Protein AF-A0A2V6QLJ6-F1 (afdb_monomer)

Solvent-accessible surface area (backbone atoms only — not comparable to full-atom values): 4723 Å² total; per-residue (Å²): 131,94,76,70,65,73,44,98,85,71,50,69,61,78,48,67,73,58,31,62,74,71,68,62,58,93,87,67,86,80,85,88,78,92,73,79,79,84,78,75,83,80,50,95,88,68,75,89,77,53,70,68,60,51,52,52,52,52,54,57,56,58,63,72,74,111

Radius of gyration: 20.29 Å; Cα contacts (8 Å, |Δi|>4): 18; chains: 1; bounding box: 34×36×51 Å

pLDDT: mean 85.36, std 11.58, range [53.81, 95.69]

Sequence (66 aa):
MPSATLTSKGQITLPKAIRDLLRLSAGDRVDFIVRELKGLLHRKGMKPLSVEAMNAVIRRRAAGRA

Foldseek 3Di:
DDDWDQDPVRDTDDDPVRCVVVVHDPPDDDDDDDDDPPPPPDDPPDDDDDPVRVVVVVVVVVVVVD

Nearest PDB structures (foldseek):
  2w1t-assembly1_B  TM=8.551E-01  e=7.112E-01  Bacillus subtilis
  7oid-assembly1_9  TM=2.010E-01  e=2.388E+00  Homo sapiens

Secondary structure (DSSP, 8-state):
----PBPTTS-BPPPHHHHHHHT--TT----------TT----TTPPPPPHHHHHHHHHHHHHTT-

Mean predicted aligned error: 13.04 Å

Structure (mmCIF, N/CA/C/O backbone):
data_AF-A0A2V6QLJ6-F1
#
_entry.id   AF-A0A2V6QLJ6-F1
#
loop_
_atom_site.group_PDB
_atom_site.id
_atom_site.type_symbol
_atom_site.label_atom_id
_atom_site.label_alt_id
_atom_site.label_comp_id
_atom_site.label_asym_id
_atom_site.label_entity_id
_atom_site.label_seq_id
_atom_site.pdbx_PDB_ins_code
_atom_site.Cartn_x
_atom_site.Cartn_y
_atom_site.Cartn_z
_atom_site.occupancy
_atom_site.B_iso_or_equiv
_atom_site.auth_seq_id
_atom_site.auth_comp_id
_atom_site.auth_asym_id
_atom_site.auth_atom_id
_atom_site.pdbx_PDB_model_num
ATOM 1 N N . MET A 1 1 ? -10.240 0.770 -3.480 1.00 60.47 1 MET A N 1
ATOM 2 C CA . MET A 1 1 ? -8.870 0.510 -2.981 1.00 60.47 1 MET A CA 1
ATOM 3 C C . MET A 1 1 ? -8.996 -0.076 -1.586 1.00 60.47 1 MET A C 1
ATOM 5 O O . MET A 1 1 ? -9.747 0.500 -0.808 1.00 60.47 1 MET A O 1
ATOM 9 N N . PRO A 1 2 ? -8.369 -1.219 -1.272 1.00 80.62 2 PRO A N 1
ATOM 10 C CA . PRO A 1 2 ? -8.407 -1.754 0.083 1.00 80.62 2 PRO A CA 1
ATOM 11 C C . PRO A 1 2 ? -7.635 -0.814 1.019 1.00 80.62 2 PRO A C 1
ATOM 13 O O . PRO A 1 2 ? -6.461 -0.541 0.789 1.00 80.62 2 PRO A O 1
ATOM 16 N N . SER A 1 3 ? -8.302 -0.307 2.050 1.00 87.06 3 SER A N 1
ATOM 17 C CA . SER A 1 3 ? -7.707 0.475 3.135 1.00 87.06 3 SER A CA 1
ATOM 18 C C . SER A 1 3 ? -7.925 -0.251 4.462 1.00 87.06 3 SER A C 1
ATOM 20 O O . SER A 1 3 ? -8.797 -1.114 4.577 1.00 87.06 3 SER A O 1
ATOM 22 N N . ALA A 1 4 ? -7.103 0.064 5.457 1.00 91.62 4 ALA A N 1
ATOM 23 C CA . ALA A 1 4 ? -7.209 -0.490 6.798 1.00 91.62 4 ALA A CA 1
ATOM 24 C C . ALA A 1 4 ? -6.977 0.618 7.825 1.00 91.62 4 ALA A C 1
ATOM 26 O O . ALA A 1 4 ? -6.188 1.533 7.592 1.00 91.62 4 ALA A O 1
ATOM 27 N N . THR A 1 5 ? -7.664 0.520 8.959 1.00 93.31 5 THR A N 1
ATOM 28 C CA . THR A 1 5 ? -7.523 1.456 10.075 1.00 93.31 5 THR A CA 1
ATOM 29 C C . THR A 1 5 ? -6.646 0.830 11.148 1.00 93.31 5 THR A C 1
ATOM 31 O O . THR A 1 5 ? -6.854 -0.323 11.533 1.00 93.31 5 THR A O 1
ATOM 34 N N . LEU A 1 6 ? -5.672 1.598 11.630 1.00 94.75 6 LEU A N 1
ATOM 35 C CA . LEU A 1 6 ? -4.878 1.239 12.797 1.00 94.75 6 LEU A CA 1
ATOM 36 C C . LEU A 1 6 ? -5.683 1.564 14.057 1.00 94.75 6 LEU A C 1
ATOM 38 O O . LEU A 1 6 ? -6.154 2.689 14.223 1.00 94.75 6 LEU A O 1
ATOM 42 N N . THR A 1 7 ? -5.861 0.587 14.939 1.00 95.06 7 THR A N 1
ATOM 43 C CA . THR A 1 7 ? -6.518 0.830 16.228 1.00 95.06 7 THR A CA 1
ATOM 44 C C . THR A 1 7 ? -5.588 1.583 17.180 1.00 95.06 7 THR A C 1
ATOM 46 O O . THR A 1 7 ? -4.370 1.596 17.005 1.00 95.06 7 THR A O 1
ATOM 49 N N . SER A 1 8 ? -6.137 2.147 18.257 1.00 95.00 8 SER A N 1
ATOM 50 C CA . SER A 1 8 ? -5.344 2.789 19.320 1.00 95.00 8 SER A CA 1
ATOM 51 C C . SER A 1 8 ? 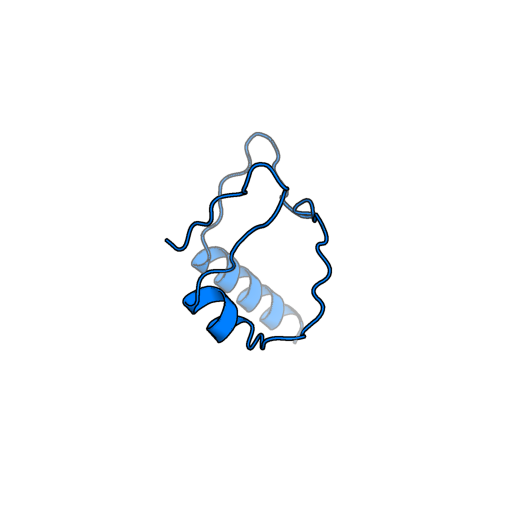-4.334 1.849 19.990 1.00 95.00 8 SER A C 1
ATOM 53 O O . SER A 1 8 ? -3.349 2.306 20.558 1.00 95.00 8 SER A O 1
ATOM 55 N N . LYS A 1 9 ? -4.557 0.532 19.904 1.00 95.69 9 LYS A N 1
ATOM 56 C CA . LYS A 1 9 ? -3.659 -0.506 20.427 1.00 95.69 9 LYS A CA 1
ATOM 57 C C . LYS A 1 9 ? -2.627 -0.986 19.400 1.00 95.69 9 LYS A C 1
ATOM 59 O O . LYS A 1 9 ? -1.936 -1.966 19.654 1.00 95.69 9 LYS A O 1
ATOM 64 N N . GLY A 1 10 ? -2.556 -0.356 18.228 1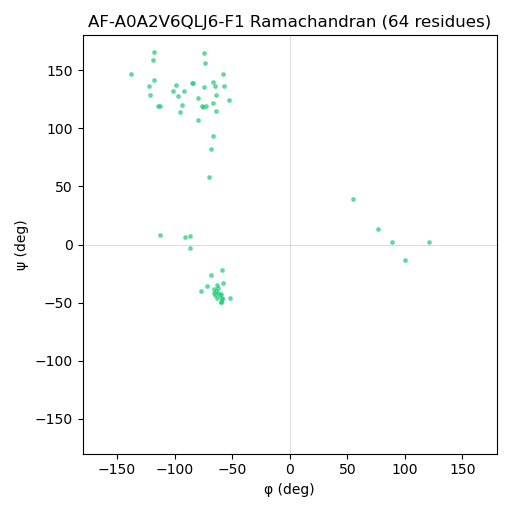.00 91.56 10 GLY A N 1
ATOM 65 C CA . GLY A 1 10 ? -1.607 -0.720 17.175 1.00 91.56 10 GLY A CA 1
ATOM 66 C C . GLY A 1 10 ? -1.979 -1.978 16.384 1.00 91.56 10 GLY A C 1
ATOM 67 O O . GLY A 1 10 ? -1.148 -2.505 15.652 1.00 91.56 10 GLY A O 1
ATOM 68 N N . GLN A 1 11 ? -3.213 -2.474 16.500 1.00 94.31 11 GLN A N 1
ATOM 69 C CA . GLN A 1 11 ? -3.678 -3.599 15.686 1.00 94.31 11 GLN A CA 1
ATOM 70 C C . GLN A 1 11 ? -4.162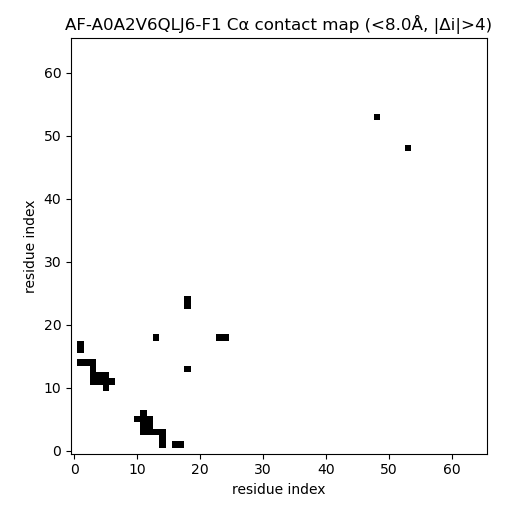 -3.093 14.326 1.00 94.31 11 GLN A C 1
ATOM 72 O O . GLN A 1 11 ? -4.867 -2.085 14.252 1.00 94.31 11 GLN A O 1
ATOM 77 N N . ILE A 1 12 ? -3.832 -3.817 13.258 1.00 92.62 12 ILE A N 1
ATOM 78 C CA . ILE A 1 12 ? -4.325 -3.558 11.905 1.00 92.62 12 ILE A CA 1
ATOM 79 C C . ILE A 1 12 ? -5.040 -4.801 11.376 1.00 92.62 12 ILE A C 1
ATOM 81 O O . ILE A 1 12 ? -4.564 -5.924 11.534 1.00 92.62 12 ILE A O 1
ATOM 85 N N . THR A 1 13 ? -6.195 -4.606 10.742 1.00 92.56 13 THR A N 1
ATOM 86 C CA . THR A 1 13 ? -6.901 -5.699 10.061 1.00 92.56 13 THR A CA 1
ATOM 87 C C . THR A 1 13 ? -6.498 -5.719 8.596 1.00 92.56 13 THR A C 1
ATOM 89 O O . THR A 1 13 ? -6.746 -4.754 7.878 1.00 92.56 13 THR A O 1
ATOM 92 N N . LEU A 1 14 ? -5.915 -6.826 8.132 1.00 92.06 14 LEU A N 1
ATOM 93 C CA . LEU A 1 14 ? -5.600 -7.001 6.716 1.00 92.06 14 LEU A CA 1
ATOM 94 C C . LEU A 1 14 ? -6.893 -7.311 5.934 1.00 92.06 14 LEU A C 1
ATOM 96 O O . LEU A 1 14 ? -7.530 -8.329 6.236 1.00 92.06 14 LEU A O 1
ATOM 100 N N . PRO A 1 15 ? -7.316 -6.481 4.957 1.00 94.12 15 PRO A N 1
ATOM 101 C CA . PRO A 1 15 ? -8.537 -6.723 4.188 1.00 94.12 15 PRO A CA 1
ATOM 102 C C . PRO A 1 15 ? -8.505 -8.075 3.469 1.00 94.12 15 PRO A C 1
ATOM 104 O O . PRO A 1 15 ? -7.447 -8.508 3.010 1.00 94.12 15 PRO A O 1
ATOM 107 N N . LYS A 1 16 ? -9.668 -8.726 3.320 1.00 92.81 16 LYS A N 1
ATOM 108 C CA . LYS A 1 16 ? -9.770 -10.078 2.737 1.00 92.81 16 LYS A CA 1
ATOM 109 C C . LYS A 1 16 ? -9.065 -10.196 1.380 1.00 92.81 16 LYS A C 1
ATOM 111 O O . LYS A 1 16 ? -8.252 -11.090 1.211 1.00 92.81 16 LYS A O 1
ATOM 116 N N . ALA A 1 17 ? -9.277 -9.237 0.480 1.00 93.94 17 ALA A N 1
ATOM 117 C CA . ALA A 1 17 ? -8.645 -9.239 -0.840 1.00 93.94 17 ALA A CA 1
ATOM 118 C C . ALA A 1 17 ? -7.102 -9.267 -0.787 1.00 93.94 17 ALA A C 1
ATOM 120 O O . ALA A 1 17 ? -6.473 -9.877 -1.645 1.00 93.94 17 ALA A O 1
ATOM 121 N N . ILE A 1 18 ? -6.485 -8.637 0.221 1.00 93.81 18 ILE A N 1
ATOM 122 C CA . ILE A 1 18 ? -5.026 -8.658 0.402 1.00 93.81 18 ILE A CA 1
ATOM 123 C C . ILE A 1 18 ? -4.571 -9.996 0.994 1.00 93.81 18 ILE A C 1
ATOM 125 O O . ILE A 1 18 ? -3.562 -10.536 0.547 1.00 93.81 18 ILE A O 1
ATOM 129 N N . ARG A 1 19 ? -5.323 -10.559 1.954 1.00 94.12 19 ARG A N 1
ATOM 130 C CA . ARG A 1 19 ? -5.047 -11.906 2.488 1.00 94.12 19 ARG A CA 1
ATOM 131 C C . ARG A 1 19 ? -5.088 -12.959 1.388 1.00 94.12 19 ARG A C 1
ATOM 133 O O . ARG A 1 19 ? -4.166 -13.758 1.303 1.00 94.12 19 ARG A O 1
ATOM 140 N N . ASP A 1 20 ? -6.109 -12.911 0.536 1.00 94.94 20 ASP A N 1
ATOM 141 C CA . ASP A 1 20 ? -6.296 -13.864 -0.560 1.00 94.94 20 ASP A CA 1
ATOM 142 C C . ASP A 1 20 ? -5.153 -13.743 -1.587 1.00 94.94 20 ASP A C 1
ATOM 144 O O . ASP A 1 20 ? -4.580 -14.749 -2.004 1.00 94.94 20 ASP A O 1
ATOM 148 N N . LEU A 1 21 ? -4.756 -12.511 -1.937 1.00 95.00 21 LEU A N 1
ATOM 149 C CA . LEU A 1 21 ? -3.643 -12.243 -2.857 1.00 95.00 21 LEU A CA 1
ATOM 150 C C . LEU A 1 21 ? -2.299 -12.764 -2.327 1.00 95.00 21 LEU A C 1
ATOM 152 O O . LEU A 1 21 ? -1.512 -13.327 -3.087 1.00 95.00 21 LEU A O 1
ATOM 156 N N . LEU A 1 22 ? -2.042 -12.574 -1.031 1.00 93.56 22 LEU A N 1
ATOM 157 C CA . LEU A 1 22 ? -0.816 -13.016 -0.362 1.00 93.56 22 LEU A CA 1
ATOM 158 C C . LEU A 1 22 ? -0.895 -14.466 0.146 1.00 93.56 22 LEU A C 1
ATOM 160 O O . LEU A 1 22 ? 0.100 -14.975 0.652 1.00 93.56 22 LEU A O 1
ATOM 164 N N . ARG A 1 23 ? -2.054 -15.126 -0.008 1.00 95.44 23 ARG A N 1
ATOM 165 C CA . ARG A 1 23 ? -2.355 -16.491 0.462 1.00 95.44 23 ARG A CA 1
ATOM 166 C C . ARG A 1 23 ? -2.121 -16.694 1.964 1.00 95.44 23 ARG A C 1
ATOM 168 O O . ARG A 1 23 ? -1.648 -17.747 2.379 1.00 95.44 23 ARG A O 1
ATOM 175 N N . LEU A 1 24 ? -2.467 -15.689 2.764 1.00 94.56 24 LEU A N 1
ATOM 176 C CA . LEU A 1 24 ? -2.290 -15.715 4.217 1.00 94.56 24 LEU A CA 1
ATOM 177 C C . LEU A 1 24 ? -3.468 -16.393 4.922 1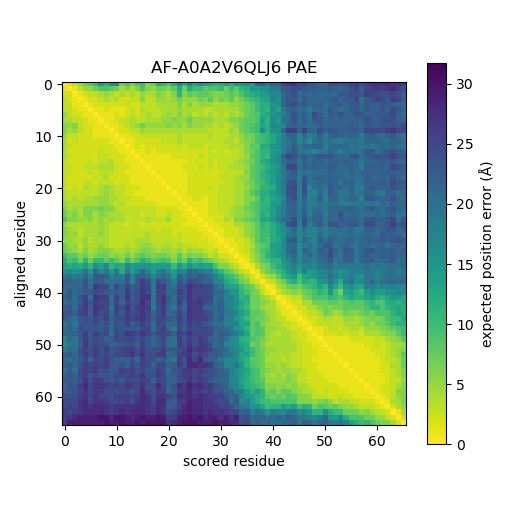.00 94.56 24 LE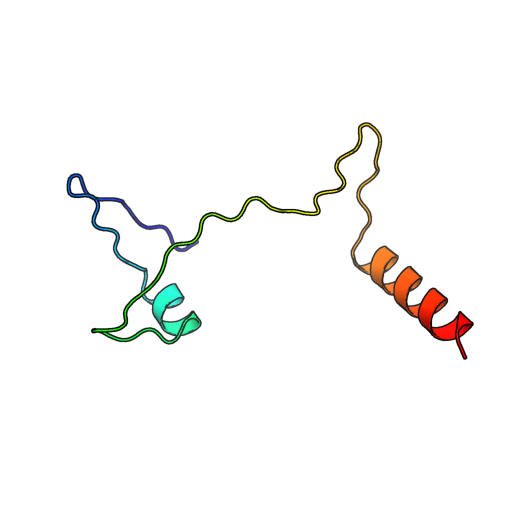U A C 1
ATOM 179 O O . LEU A 1 24 ? -4.633 -16.127 4.609 1.00 94.56 24 LEU A O 1
ATOM 183 N N . SER A 1 25 ? -3.153 -17.200 5.927 1.00 93.31 25 SER A N 1
ATOM 184 C CA . SER A 1 25 ? -4.088 -17.915 6.796 1.00 93.31 25 SER A CA 1
ATOM 185 C C . SER A 1 25 ? -3.951 -17.484 8.259 1.00 93.31 25 SER A C 1
ATOM 187 O O . SER A 1 25 ? -3.000 -16.814 8.665 1.00 93.31 25 SER A O 1
ATOM 189 N N . ALA A 1 26 ? -4.938 -17.846 9.081 1.00 90.31 26 ALA A N 1
ATOM 190 C CA . ALA A 1 26 ? -4.860 -17.609 10.518 1.00 90.31 26 ALA A CA 1
ATOM 191 C C . ALA A 1 26 ? -3.697 -18.411 11.125 1.00 90.31 26 ALA A C 1
ATOM 193 O O . ALA A 1 26 ? -3.604 -19.617 10.916 1.00 90.31 26 ALA A O 1
ATOM 194 N N . GLY A 1 27 ? -2.838 -17.737 11.893 1.00 93.00 27 GLY A N 1
ATOM 195 C CA . GLY A 1 27 ? -1.638 -18.332 12.491 1.00 93.00 27 GLY A CA 1
ATOM 196 C C . GLY A 1 27 ? -0.341 -18.020 11.741 1.00 93.00 27 GLY A C 1
ATOM 197 O O . GLY A 1 27 ? 0.733 -18.194 12.317 1.00 93.00 27 GLY A O 1
ATOM 198 N N . ASP A 1 28 ? -0.420 -17.492 10.517 1.00 94.44 28 ASP A N 1
ATOM 199 C CA . ASP A 1 28 ? 0.767 -17.080 9.769 1.00 94.44 28 ASP A CA 1
ATOM 200 C C . ASP A 1 28 ? 1.484 -15.917 10.466 1.00 94.44 28 ASP A C 1
ATOM 202 O O . ASP A 1 28 ? 0.868 -14.943 10.914 1.00 94.44 28 ASP A O 1
ATOM 206 N N . ARG A 1 29 ? 2.815 -16.006 10.533 1.00 92.62 29 ARG A N 1
ATOM 207 C CA . ARG A 1 29 ? 3.675 -14.925 11.022 1.00 92.62 29 ARG A CA 1
ATOM 208 C C . ARG A 1 29 ? 4.110 -14.061 9.844 1.00 92.62 29 ARG A C 1
ATOM 210 O O . ARG A 1 29 ? 4.567 -14.577 8.830 1.00 92.62 29 ARG A O 1
ATOM 217 N N . VAL A 1 30 ? 3.988 -12.747 9.998 1.00 89.69 30 VAL A N 1
ATOM 218 C CA . VAL A 1 30 ? 4.333 -11.768 8.963 1.00 89.69 30 VAL A CA 1
ATOM 219 C C . VAL A 1 30 ? 5.395 -10.823 9.506 1.00 89.69 30 VAL A C 1
ATOM 221 O O . VAL A 1 30 ? 5.200 -10.230 10.565 1.00 89.69 30 VAL A O 1
ATOM 224 N N . ASP A 1 31 ? 6.481 -10.653 8.753 1.00 91.38 31 ASP A N 1
ATOM 225 C CA . ASP A 1 31 ? 7.514 -9.660 9.039 1.00 91.38 31 ASP A CA 1
ATOM 226 C C . ASP A 1 31 ? 7.277 -8.394 8.212 1.00 91.38 31 ASP A C 1
ATOM 228 O O . ASP A 1 31 ? 7.149 -8.431 6.985 1.00 91.38 31 ASP A O 1
ATOM 232 N N . PHE A 1 32 ? 7.244 -7.248 8.889 1.00 86.00 32 PHE A N 1
ATOM 233 C CA . PHE A 1 32 ? 7.095 -5.947 8.248 1.00 86.00 32 PHE A CA 1
ATOM 234 C C . PHE A 1 32 ? 8.472 -5.324 8.029 1.00 86.00 32 PHE A C 1
ATOM 236 O O . PHE A 1 32 ? 9.164 -4.969 8.981 1.00 86.00 32 PHE A O 1
ATOM 243 N N . ILE A 1 33 ? 8.863 -5.160 6.765 1.00 86.62 33 ILE A N 1
ATOM 244 C CA . ILE A 1 33 ? 10.115 -4.498 6.383 1.00 86.62 33 ILE A CA 1
ATOM 245 C C . ILE A 1 33 ? 9.773 -3.193 5.670 1.00 86.62 33 ILE A C 1
ATOM 247 O O . ILE A 1 33 ? 9.164 -3.205 4.599 1.00 86.62 33 ILE A O 1
ATOM 251 N N . VAL A 1 34 ? 10.210 -2.065 6.229 1.00 82.69 34 VAL A N 1
ATOM 252 C CA . VAL A 1 34 ? 10.132 -0.769 5.547 1.00 82.69 34 VAL A CA 1
ATOM 253 C C . VAL A 1 34 ? 11.230 -0.721 4.490 1.00 82.69 34 VAL A C 1
ATOM 255 O O . VAL A 1 34 ? 12.416 -0.830 4.803 1.00 82.69 34 VAL A O 1
ATOM 258 N N . ARG A 1 35 ? 10.842 -0.583 3.221 1.00 79.44 35 A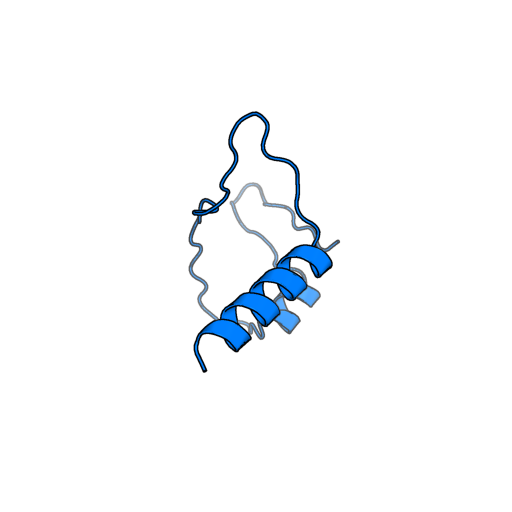RG A N 1
ATOM 259 C CA . ARG A 1 35 ? 11.778 -0.379 2.113 1.00 79.44 35 ARG A CA 1
ATOM 260 C C . ARG A 1 35 ? 11.564 1.003 1.520 1.00 79.44 35 ARG A C 1
ATOM 262 O O . ARG A 1 35 ? 10.506 1.281 0.970 1.00 79.44 35 ARG A O 1
ATOM 269 N N . GLU A 1 36 ? 12.606 1.820 1.564 1.00 74.19 36 GLU A N 1
ATOM 270 C CA . GLU A 1 36 ? 12.741 2.959 0.661 1.00 74.19 36 GLU A CA 1
ATOM 271 C C . GLU A 1 36 ? 12.919 2.436 -0.771 1.00 74.19 36 GLU A C 1
ATOM 273 O O . GLU A 1 36 ? 13.626 1.445 -1.000 1.00 74.19 36 GLU A O 1
ATOM 278 N N . LEU A 1 37 ? 12.291 3.093 -1.747 1.00 65.75 37 LEU A N 1
ATOM 279 C CA . LEU A 1 37 ? 12.398 2.749 -3.167 1.00 65.75 37 LEU A CA 1
ATOM 280 C C . LEU A 1 37 ? 13.821 3.064 -3.663 1.00 65.75 37 LEU A C 1
ATOM 282 O O . LEU A 1 37 ? 14.094 4.110 -4.253 1.00 65.75 37 LEU A O 1
ATOM 286 N N . LYS A 1 38 ? 14.769 2.154 -3.415 1.00 56.78 38 LYS A N 1
ATOM 287 C CA . LYS A 1 38 ? 16.115 2.243 -3.988 1.00 56.78 38 LYS A CA 1
ATOM 288 C C . LYS A 1 38 ? 16.005 2.108 -5.507 1.00 56.78 38 LYS A C 1
ATOM 290 O O . LYS A 1 38 ? 15.623 1.055 -6.003 1.00 56.78 38 LYS A O 1
ATOM 295 N N . GLY A 1 39 ? 16.356 3.167 -6.237 1.00 59.47 39 GLY A N 1
ATOM 296 C CA . GLY A 1 39 ? 16.401 3.153 -7.705 1.00 59.47 39 GLY A CA 1
ATOM 297 C C . GLY A 1 39 ? 15.506 4.172 -8.409 1.00 59.47 39 GLY A C 1
ATOM 298 O O . GLY A 1 39 ? 15.512 4.215 -9.639 1.00 59.47 39 GLY A O 1
ATOM 299 N N . LEU A 1 40 ? 14.785 5.031 -7.681 1.00 59.22 40 LEU A N 1
ATOM 300 C CA . LEU A 1 40 ? 14.202 6.232 -8.281 1.00 59.22 40 LEU A CA 1
ATOM 301 C C . LEU A 1 40 ? 15.355 7.159 -8.697 1.00 59.22 40 LEU A C 1
ATOM 303 O O . LEU A 1 40 ? 15.880 7.931 -7.899 1.00 59.22 40 LEU A O 1
ATOM 307 N N . LEU A 1 41 ? 15.785 7.050 -9.958 1.00 66.75 41 LEU A N 1
ATOM 308 C CA . LEU A 1 41 ? 16.729 7.971 -10.595 1.00 66.75 41 LEU A CA 1
ATOM 309 C C . LEU A 1 41 ? 16.043 9.328 -10.810 1.00 66.75 41 LEU A C 1
ATOM 311 O O . LEU A 1 41 ? 15.911 9.794 -11.935 1.00 66.75 41 LEU A O 1
ATOM 315 N N . HIS A 1 42 ? 15.551 9.972 -9.755 1.00 64.44 42 HIS A N 1
ATOM 316 C CA . HIS A 1 42 ? 15.018 11.317 -9.881 1.00 64.44 42 HIS A CA 1
ATOM 317 C C . HIS A 1 42 ? 16.180 12.310 -9.895 1.00 64.44 42 HIS A C 1
ATOM 319 O O . HIS A 1 42 ? 16.828 12.560 -8.882 1.00 64.44 42 HIS A O 1
ATOM 325 N N . ARG A 1 43 ? 16.454 12.873 -11.072 1.00 73.81 43 ARG A N 1
ATOM 326 C CA . ARG A 1 43 ? 17.348 14.021 -11.247 1.00 73.81 43 ARG A CA 1
ATOM 327 C C . ARG A 1 43 ? 16.544 15.174 -11.830 1.00 73.81 43 ARG A C 1
ATOM 329 O O . ARG A 1 43 ? 15.690 14.955 -12.692 1.00 73.81 43 ARG A O 1
ATOM 336 N N . LYS A 1 44 ? 16.828 16.400 -11.380 1.00 75.38 44 LYS A N 1
ATOM 337 C CA . LYS A 1 44 ? 16.187 17.617 -11.897 1.00 75.38 44 LYS A CA 1
ATOM 338 C C . LYS A 1 44 ? 16.326 17.654 -13.426 1.00 75.38 44 LYS A C 1
ATOM 340 O O . LYS A 1 44 ? 17.434 17.560 -13.944 1.00 75.38 44 LYS A O 1
ATOM 345 N N . GLY A 1 45 ? 15.199 17.760 -14.133 1.00 82.12 45 GLY A N 1
ATOM 346 C CA . GLY A 1 45 ? 15.156 17.799 -15.600 1.00 82.12 45 GLY A CA 1
ATOM 347 C C . GLY A 1 45 ? 15.058 16.440 -16.306 1.00 82.12 45 GLY A C 1
ATOM 348 O O . GLY A 1 45 ? 15.018 16.410 -17.536 1.00 82.12 45 GLY A O 1
ATOM 349 N N . MET A 1 46 ? 14.981 15.317 -15.582 1.00 81.25 46 MET A N 1
ATOM 350 C CA . MET A 1 46 ? 14.745 14.019 -16.217 1.00 81.25 46 MET A CA 1
ATOM 351 C C . MET A 1 46 ? 13.290 13.911 -16.688 1.00 81.25 46 MET A C 1
ATOM 353 O O . MET A 1 46 ? 12.359 13.978 -15.887 1.00 81.25 46 MET A O 1
ATOM 357 N N . LYS A 1 47 ? 13.093 13.733 -17.997 1.00 82.75 47 LYS A N 1
ATOM 358 C CA . LYS A 1 47 ? 11.764 13.508 -18.572 1.00 82.75 47 LYS A CA 1
ATOM 359 C C . LYS A 1 47 ? 11.296 12.077 -18.264 1.00 82.75 47 LYS A C 1
ATOM 361 O O . LYS A 1 47 ? 12.096 11.153 -18.433 1.00 82.75 47 LYS A O 1
ATOM 366 N N . PRO A 1 48 ? 10.035 11.874 -17.841 1.00 79.94 48 PRO A N 1
ATOM 367 C CA . PRO A 1 48 ? 9.462 10.539 -17.704 1.00 79.94 48 PRO A CA 1
ATOM 368 C C . PRO A 1 48 ? 9.532 9.783 -19.034 1.00 79.94 48 PRO A C 1
ATOM 370 O O . PRO A 1 48 ? 9.239 10.350 -20.087 1.00 79.94 48 PRO A O 1
ATOM 373 N N . LEU A 1 49 ? 9.925 8.511 -18.985 1.00 85.50 49 LEU A N 1
ATOM 374 C CA . LEU A 1 49 ? 9.912 7.619 -20.142 1.00 85.50 49 LEU A CA 1
ATOM 375 C C . LEU A 1 49 ? 8.655 6.749 -20.082 1.00 85.50 49 LEU A C 1
ATOM 377 O O . LEU A 1 49 ? 8.315 6.243 -19.013 1.00 85.50 49 LEU A O 1
ATOM 381 N N . SER A 1 50 ? 7.981 6.551 -21.216 1.00 91.81 50 SER A N 1
ATOM 382 C CA . SER A 1 50 ? 6.868 5.602 -21.280 1.00 91.81 50 SER A CA 1
ATOM 383 C C . SER A 1 50 ? 7.372 4.155 -21.261 1.00 91.81 50 SER A C 1
ATOM 385 O O . SER A 1 50 ? 8.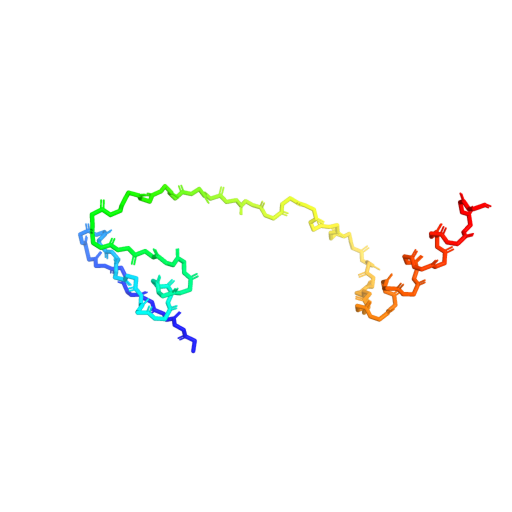513 3.861 -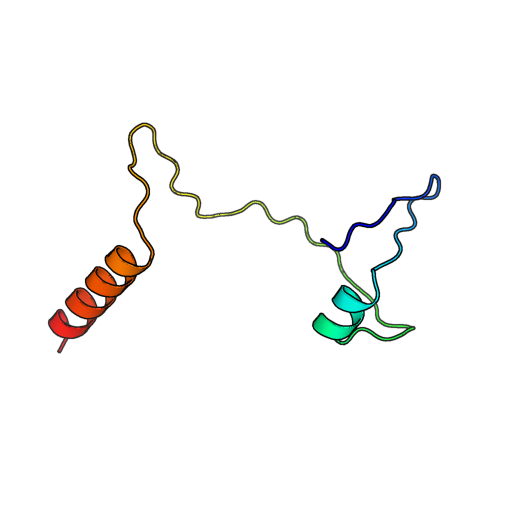21.639 1.00 91.81 50 SER A O 1
ATOM 387 N N . VAL A 1 51 ? 6.509 3.232 -20.837 1.00 89.81 51 VAL A N 1
ATOM 388 C CA . VAL A 1 51 ? 6.832 1.798 -20.793 1.00 89.81 51 VAL A CA 1
ATOM 389 C C . VAL A 1 51 ? 7.104 1.259 -22.202 1.00 89.81 51 VAL A C 1
ATOM 391 O O . VAL A 1 51 ? 8.007 0.446 -22.398 1.00 89.81 51 VAL A O 1
ATOM 394 N N . GLU A 1 52 ? 6.399 1.763 -23.211 1.00 93.94 52 GLU A N 1
ATOM 395 C CA . GLU A 1 52 ? 6.586 1.398 -24.618 1.00 93.94 52 GLU A CA 1
ATOM 396 C C . GLU A 1 52 ? 7.979 1.800 -25.108 1.00 93.94 52 GLU A C 1
ATOM 398 O O . GLU A 1 52 ? 8.683 0.993 -25.723 1.00 93.94 52 GLU A O 1
ATOM 403 N N . ALA A 1 53 ? 8.406 3.026 -24.788 1.00 91.25 53 ALA A N 1
ATOM 404 C CA . ALA A 1 53 ? 9.731 3.521 -25.138 1.00 91.25 53 ALA A CA 1
ATOM 405 C C . ALA A 1 53 ? 10.835 2.742 -24.402 1.00 91.25 53 ALA A C 1
ATOM 407 O O . ALA A 1 53 ? 11.857 2.404 -25.003 1.00 91.25 53 ALA A O 1
ATOM 408 N N . MET A 1 54 ? 10.612 2.374 -23.136 1.00 90.94 54 MET A N 1
ATOM 409 C CA . MET A 1 54 ? 11.518 1.497 -22.388 1.00 90.94 54 MET A CA 1
ATOM 410 C C . MET A 1 54 ? 11.665 0.126 -23.067 1.00 90.94 54 MET A C 1
ATOM 412 O O . MET A 1 54 ? 12.785 -0.318 -23.336 1.00 90.94 54 MET A O 1
ATOM 416 N N . ASN A 1 55 ? 10.548 -0.516 -23.413 1.00 94.81 55 ASN A N 1
ATOM 417 C CA . ASN A 1 55 ? 10.539 -1.824 -24.071 1.00 94.81 55 ASN A CA 1
ATOM 418 C C . ASN A 1 55 ? 11.223 -1.789 -25.446 1.00 94.81 55 ASN A C 1
ATOM 420 O O . ASN A 1 55 ? 11.950 -2.719 -25.803 1.00 94.81 55 ASN A O 1
ATOM 424 N N . ALA A 1 56 ? 11.053 -0.705 -26.209 1.00 93.31 56 ALA A N 1
ATOM 425 C CA . ALA A 1 56 ? 11.748 -0.513 -27.480 1.00 93.31 56 ALA A CA 1
ATOM 426 C C . ALA A 1 56 ? 13.278 -0.479 -27.305 1.00 93.31 56 ALA A C 1
ATOM 428 O O . ALA A 1 56 ? 14.001 -1.137 -28.059 1.00 93.31 56 ALA A O 1
ATOM 429 N N . VAL A 1 57 ? 13.774 0.224 -26.280 1.00 91.44 57 VAL A N 1
ATOM 430 C CA . VAL A 1 57 ? 15.212 0.297 -25.970 1.00 91.44 57 VAL A CA 1
ATOM 431 C C . VAL A 1 57 ? 15.768 -1.060 -25.533 1.00 91.44 57 VAL A C 1
ATOM 433 O O . VAL A 1 57 ? 16.857 -1.435 -25.978 1.00 91.44 57 VAL A O 1
ATOM 436 N N . ILE A 1 58 ? 15.033 -1.815 -24.709 1.00 92.44 58 ILE A N 1
ATOM 437 C CA . ILE A 1 58 ? 15.436 -3.163 -24.273 1.00 92.44 58 ILE A CA 1
ATOM 438 C C . ILE A 1 58 ? 15.605 -4.087 -25.484 1.00 92.44 58 ILE A C 1
ATOM 440 O O . ILE A 1 58 ? 16.661 -4.703 -25.632 1.00 92.44 58 ILE A O 1
ATOM 444 N N . ARG A 1 59 ? 14.617 -4.123 -26.391 1.00 92.19 59 ARG A N 1
ATOM 445 C CA . ARG A 1 59 ? 14.677 -4.944 -27.614 1.00 92.19 59 ARG A CA 1
ATOM 446 C C . ARG A 1 59 ? 15.874 -4.586 -28.489 1.00 92.19 59 ARG A C 1
ATOM 448 O O . ARG A 1 59 ? 16.618 -5.472 -28.899 1.00 92.19 59 ARG A O 1
ATOM 455 N N . ARG A 1 60 ? 16.106 -3.288 -28.719 1.00 91.38 60 ARG A N 1
ATOM 456 C CA . ARG A 1 60 ? 17.249 -2.811 -29.511 1.00 91.38 60 ARG A CA 1
ATOM 457 C C . ARG A 1 60 ? 18.587 -3.248 -28.909 1.00 91.38 60 ARG A C 1
ATOM 459 O O . ARG A 1 60 ? 19.481 -3.651 -29.644 1.00 91.38 60 ARG A O 1
ATOM 466 N N . ARG A 1 61 ? 18.743 -3.158 -27.584 1.00 90.19 61 ARG A N 1
ATOM 467 C CA . ARG A 1 61 ? 19.990 -3.550 -26.906 1.00 90.19 61 ARG A CA 1
ATOM 468 C C . ARG A 1 61 ? 20.211 -5.056 -26.878 1.00 90.19 61 ARG A C 1
ATOM 470 O O . ARG A 1 61 ? 21.357 -5.477 -26.978 1.00 90.19 61 ARG A O 1
ATOM 477 N N . ALA A 1 62 ? 19.148 -5.843 -26.743 1.00 83.94 62 ALA A N 1
ATOM 478 C CA . ALA A 1 62 ? 19.240 -7.297 -26.811 1.00 83.94 62 ALA A CA 1
ATOM 479 C C . ALA A 1 62 ? 19.706 -7.766 -28.201 1.00 83.94 62 ALA A C 1
ATOM 481 O O . ALA A 1 62 ? 20.567 -8.632 -28.289 1.00 83.94 62 ALA A O 1
ATOM 482 N N . ALA A 1 63 ? 19.212 -7.133 -29.271 1.00 77.75 63 ALA A N 1
ATOM 483 C CA . ALA A 1 63 ? 19.585 -7.462 -30.649 1.00 77.75 63 ALA A CA 1
ATOM 484 C C . ALA A 1 63 ? 21.044 -7.112 -31.013 1.00 77.75 63 ALA A C 1
ATOM 486 O O . ALA A 1 63 ? 21.612 -7.735 -31.896 1.00 77.75 63 ALA A O 1
ATOM 487 N N . GLY A 1 64 ? 21.661 -6.132 -30.342 1.00 68.88 64 GLY A N 1
ATOM 488 C CA . GLY A 1 64 ? 23.055 -5.725 -30.587 1.00 68.88 64 GLY A CA 1
ATOM 489 C C . GLY A 1 64 ? 24.115 -6.515 -29.808 1.00 68.88 64 GLY A C 1
ATOM 490 O O . GLY A 1 64 ? 25.270 -6.102 -29.785 1.00 68.88 64 GLY A O 1
ATOM 491 N N . ARG A 1 65 ? 23.722 -7.586 -29.106 1.00 59.97 65 ARG A N 1
ATOM 492 C CA . ARG A 1 65 ? 24.623 -8.515 -28.395 1.00 59.97 65 ARG A CA 1
ATOM 493 C C . ARG A 1 65 ? 24.644 -9.922 -29.015 1.00 59.97 65 ARG A C 1
ATOM 495 O O . ARG A 1 65 ? 25.200 -10.823 -28.393 1.00 59.97 65 ARG A O 1
ATOM 502 N N . ALA A 1 66 ? 24.003 -10.095 -30.172 1.00 53.81 66 ALA A N 1
ATOM 503 C CA . ALA A 1 66 ? 24.044 -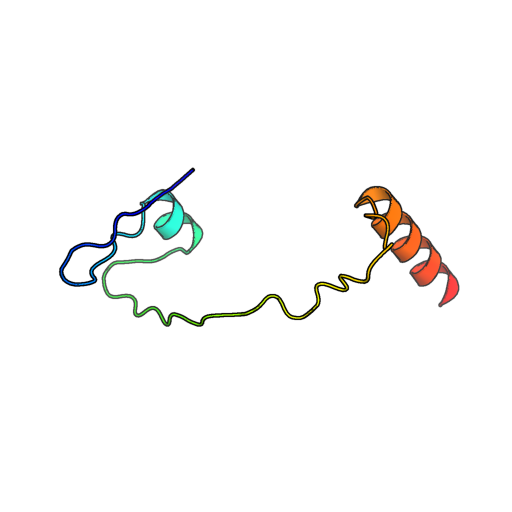11.311 -30.980 1.00 53.81 66 ALA A CA 1
ATOM 504 C C . ALA A 1 66 ? 25.195 -11.253 -31.989 1.00 53.81 66 ALA A C 1
ATOM 506 O O . ALA A 1 66 ? 25.506 -10.127 -32.444 1.00 53.81 66 ALA A O 1
#